Protein AF-A0A6M2DID0-F1 (afdb_monomer)

Radius of gyration: 15.6 Å; Cα contacts (8 Å, |Δi|>4): 236; chains: 1; bounding box: 35×33×56 Å

Sequence (145 aa):
MPKKKCYVPGCGSKSDNWVFHNFPTRNDKLFAIWVHRVGNSDLDELPISATKSRYICDKHFAPLCKSGSAYNKPLKVHALPTLDLPGFKENPQDASNCLLDRDTFQQGKSLNCAENKGKKWKYFREMGTLLDKKSDSGRIINTDS

Solvent-accessible surface area (backbone atoms only — not comparable to full-atom values): 8432 Å² total; per-residue (Å²): 130,86,74,54,53,36,60,40,69,92,53,81,63,64,50,82,90,61,60,68,44,67,67,50,52,68,23,46,54,64,30,9,37,48,48,24,25,34,52,39,71,85,48,30,83,36,50,59,84,62,46,89,82,42,27,44,44,58,79,27,38,36,76,86,18,43,50,65,92,50,97,79,54,45,66,40,98,46,47,33,67,38,36,93,33,86,48,47,88,68,67,43,84,40,63,77,58,19,33,59,55,68,70,63,54,70,74,30,46,62,66,46,73,78,90,43,62,89,41,35,38,43,62,32,27,57,51,9,54,58,54,64,52,50,69,68,69,68,71,70,74,89,73,85,133

InterPro domains:
  IPR006612 THAP-type zinc finger [PF05485] (6-83)
  IPR006612 THAP-type zinc finger [PS50950] (1-84)
  IPR006612 THAP-type zinc finger [SM00692] (20-89)
  IPR006612 THAP-type zinc finger [SM00980] (4-90)
  IPR026516 THAP domain-containing protein 1/10 [PTHR46600] (4-98)
  IPR038441 THAP-type zinc finger superfamily [G3DSA:6.20.210.20] (5-74)

pLDDT: mean 80.24, std 13.39, range [35.62, 93.31]

Organism: Xenopsylla cheopis (NCBI:txid163159)

Mean predicted aligned error: 8.2 Å

Structure (mmCIF, N/CA/C/O backbone):
data_AF-A0A6M2DID0-F1
#
_entry.id   AF-A0A6M2DID0-F1
#
loop_
_atom_site.group_PDB
_atom_site.id
_atom_site.type_symbol
_atom_site.label_atom_id
_atom_site.label_alt_id
_atom_site.label_comp_id
_atom_site.label_asym_id
_atom_site.label_entity_id
_atom_site.label_seq_id
_atom_site.pdbx_PDB_ins_code
_atom_site.Cartn_x
_atom_site.Cartn_y
_atom_site.Cartn_z
_atom_site.occupancy
_atom_site.B_iso_or_equiv
_atom_site.auth_seq_id
_atom_site.auth_comp_id
_atom_site.auth_asym_id
_atom_site.auth_atom_id
_atom_site.pdbx_PDB_model_num
ATOM 1 N N . MET A 1 1 ? 13.073 -10.970 20.029 1.00 46.47 1 MET A N 1
ATOM 2 C CA . MET A 1 1 ? 12.208 -9.999 19.315 1.00 46.47 1 MET A CA 1
ATOM 3 C C . MET A 1 1 ? 11.237 -10.758 18.417 1.00 46.47 1 MET A C 1
ATOM 5 O O . MET A 1 1 ? 11.646 -11.786 17.886 1.00 46.47 1 MET A O 1
ATOM 9 N N . PRO A 1 2 ? 9.979 -10.312 18.245 1.00 57.31 2 PRO A N 1
ATOM 10 C CA . PRO A 1 2 ? 9.048 -10.954 17.319 1.00 57.31 2 PRO A CA 1
ATOM 11 C C . PRO A 1 2 ? 9.595 -10.886 15.891 1.00 57.31 2 PRO A C 1
ATOM 13 O O . PRO A 1 2 ? 10.064 -9.836 15.449 1.00 57.31 2 PRO A O 1
ATOM 16 N N . LYS A 1 3 ? 9.543 -12.004 15.167 1.00 65.25 3 LYS A N 1
ATOM 17 C CA . LYS A 1 3 ? 10.000 -12.074 13.776 1.00 65.25 3 LYS A CA 1
ATOM 18 C C . LYS A 1 3 ? 9.110 -11.197 12.888 1.00 65.25 3 LYS A C 1
ATOM 20 O O . LYS A 1 3 ? 7.886 -11.319 12.928 1.00 65.25 3 LYS A O 1
ATOM 25 N N . LYS A 1 4 ? 9.714 -10.326 12.066 1.00 76.00 4 LYS A N 1
ATOM 26 C CA . LYS A 1 4 ? 8.987 -9.570 11.030 1.00 76.00 4 LYS A CA 1
ATOM 27 C C . LYS A 1 4 ? 8.321 -10.548 10.053 1.00 76.00 4 LYS A C 1
ATOM 29 O O . LYS A 1 4 ? 8.956 -11.489 9.572 1.00 76.00 4 LYS A O 1
ATOM 34 N N . LYS A 1 5 ? 7.041 -10.315 9.761 1.00 83.56 5 LYS A N 1
ATOM 35 C CA . LYS A 1 5 ? 6.230 -11.101 8.822 1.00 83.56 5 LYS A CA 1
ATOM 36 C C . LYS A 1 5 ? 5.686 -10.179 7.734 1.00 83.56 5 LYS A C 1
ATOM 38 O O . LYS A 1 5 ? 5.297 -9.047 8.023 1.00 83.56 5 LYS A O 1
ATOM 43 N N . CYS A 1 6 ? 5.653 -10.672 6.499 1.00 88.06 6 CYS A N 1
ATOM 44 C CA . CYS A 1 6 ? 4.984 -9.985 5.403 1.00 88.06 6 CYS A CA 1
ATOM 45 C C . CYS A 1 6 ? 3.461 -10.131 5.524 1.00 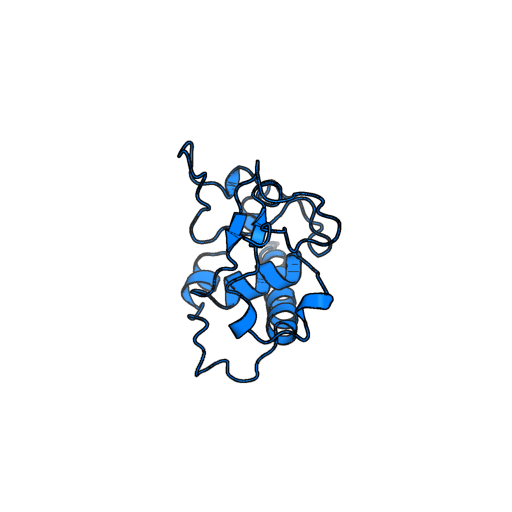88.06 6 CYS A C 1
ATOM 47 O O . CYS A 1 6 ? 2.958 -11.217 5.809 1.00 88.06 6 CYS A O 1
ATOM 49 N N . TYR A 1 7 ? 2.736 -9.038 5.300 1.00 88.38 7 TYR A N 1
ATOM 50 C CA . TYR A 1 7 ? 1.278 -8.992 5.422 1.00 88.38 7 TYR A CA 1
ATOM 51 C C . TYR A 1 7 ? 0.518 -9.318 4.138 1.00 88.38 7 TYR A C 1
ATOM 53 O O . TYR A 1 7 ? -0.711 -9.286 4.146 1.00 88.38 7 TYR A O 1
ATOM 61 N N . VAL A 1 8 ? 1.226 -9.673 3.066 1.00 88.31 8 VAL A N 1
ATOM 62 C CA . VAL A 1 8 ? 0.599 -10.235 1.871 1.00 88.31 8 VAL A CA 1
ATOM 63 C C . VAL A 1 8 ? 0.093 -11.649 2.196 1.00 88.31 8 VAL A C 1
ATOM 65 O O . VAL A 1 8 ? 0.886 -12.479 2.660 1.00 88.31 8 VAL A O 1
ATOM 68 N N . PRO A 1 9 ? -1.205 -11.946 1.999 1.00 86.44 9 PRO A N 1
ATOM 69 C CA . PRO A 1 9 ? -1.756 -13.283 2.198 1.00 86.44 9 PRO A CA 1
ATOM 70 C C . PRO A 1 9 ? -0.996 -14.318 1.362 1.00 86.44 9 PRO A C 1
ATOM 72 O O . PRO A 1 9 ? -0.614 -14.050 0.229 1.00 86.44 9 PRO A O 1
ATOM 75 N N . GLY A 1 10 ? -0.712 -15.490 1.934 1.00 82.75 10 GLY A N 1
ATOM 76 C CA . GLY A 1 10 ? 0.065 -16.535 1.253 1.00 82.75 10 GLY A CA 1
ATOM 77 C C . GLY A 1 10 ? 1.579 -16.280 1.171 1.00 82.75 10 GLY A C 1
ATOM 78 O O . GLY A 1 10 ? 2.331 -17.159 0.753 1.00 82.75 10 GLY A O 1
ATOM 79 N N . CYS A 1 11 ? 2.084 -15.128 1.627 1.00 83.94 11 CYS A N 1
ATOM 80 C CA . CYS A 1 11 ? 3.521 -14.885 1.656 1.00 83.94 11 CYS A CA 1
ATOM 81 C C . CYS A 1 11 ? 4.211 -15.616 2.827 1.00 83.94 11 CYS A C 1
ATOM 83 O O . CYS A 1 11 ? 4.091 -15.230 3.991 1.00 83.94 11 CYS A O 1
ATOM 85 N N . GLY A 1 12 ? 5.030 -16.623 2.503 1.00 74.88 12 GLY A N 1
ATOM 86 C CA . GLY A 1 12 ? 5.838 -17.383 3.467 1.00 74.88 12 GLY A CA 1
ATOM 87 C C . GLY A 1 12 ? 7.128 -16.708 3.960 1.00 74.88 12 GLY A C 1
ATOM 88 O O . GLY A 1 12 ? 7.839 -17.298 4.770 1.00 74.88 12 GLY A O 1
ATOM 89 N N . SER A 1 13 ? 7.458 -15.497 3.499 1.00 74.50 13 SER A N 1
ATOM 90 C CA . SER A 1 13 ? 8.717 -14.825 3.853 1.00 74.50 13 SER A CA 1
ATOM 91 C C . SER A 1 13 ? 8.761 -14.457 5.344 1.00 74.50 13 SER A C 1
ATOM 93 O O . SER A 1 13 ? 8.025 -13.573 5.798 1.00 74.50 13 SER A O 1
ATOM 95 N N . LYS A 1 14 ? 9.634 -15.132 6.107 1.00 66.38 14 LYS A N 1
ATOM 96 C CA . LYS A 1 14 ? 9.859 -14.908 7.546 1.00 66.38 14 LYS A CA 1
ATOM 97 C C . LYS A 1 14 ? 11.254 -14.304 7.797 1.00 66.38 14 LYS A C 1
ATOM 99 O O . LYS A 1 14 ? 12.266 -14.863 7.390 1.00 66.38 14 LYS A O 1
ATOM 104 N N . SER A 1 15 ? 11.218 -13.132 8.427 1.00 63.25 15 SER A N 1
ATOM 105 C CA . SER A 1 15 ? 12.222 -12.232 9.026 1.00 63.25 15 SER A CA 1
ATOM 106 C C . SER A 1 15 ? 13.698 -12.148 8.619 1.00 63.25 15 SER A C 1
ATOM 108 O O . SER A 1 15 ? 14.182 -11.023 8.672 1.00 63.25 15 SER A O 1
ATOM 110 N N . ASP A 1 16 ? 14.431 -13.198 8.248 1.00 61.62 16 ASP A N 1
ATOM 111 C CA . ASP A 1 16 ? 15.903 -13.099 8.409 1.00 61.62 16 ASP A CA 1
ATOM 112 C C . ASP A 1 16 ? 16.671 -12.784 7.109 1.00 61.62 16 ASP A C 1
ATOM 114 O O . ASP A 1 16 ? 17.684 -12.096 7.157 1.00 61.62 16 ASP A O 1
ATOM 118 N N . ASN A 1 17 ? 16.145 -13.163 5.937 1.00 68.88 17 ASN A N 1
ATOM 119 C CA . ASN A 1 17 ? 16.842 -12.979 4.648 1.00 68.88 17 ASN A CA 1
ATOM 120 C C . ASN A 1 17 ? 16.223 -11.912 3.731 1.00 68.88 17 ASN A C 1
ATOM 122 O O . ASN A 1 17 ? 16.680 -11.718 2.605 1.00 68.88 17 ASN A O 1
ATOM 126 N N . TRP A 1 18 ? 15.153 -11.243 4.170 1.00 77.19 18 TRP A N 1
ATOM 127 C CA . TRP A 1 18 ? 14.357 -10.367 3.309 1.00 77.19 18 TRP A CA 1
ATOM 128 C C . TRP A 1 18 ? 14.299 -8.936 3.832 1.00 77.19 18 TRP A C 1
ATOM 130 O O . TRP A 1 18 ? 14.112 -8.697 5.024 1.00 77.19 18 TRP A O 1
ATOM 140 N N . VAL A 1 19 ? 14.386 -7.976 2.909 1.00 84.75 19 VAL A N 1
ATOM 141 C CA . VAL A 1 19 ? 14.115 -6.564 3.194 1.00 84.75 19 VAL A CA 1
ATOM 142 C C . VAL A 1 19 ? 12.603 -6.373 3.338 1.00 84.75 19 VAL A C 1
ATOM 144 O O . VAL A 1 19 ? 11.817 -6.881 2.534 1.00 84.75 19 VAL A O 1
ATOM 147 N N . PHE A 1 20 ? 12.200 -5.655 4.385 1.00 87.00 20 PHE A N 1
ATOM 148 C CA . PHE A 1 20 ? 10.808 -5.364 4.717 1.00 87.00 20 PHE A CA 1
ATOM 149 C C . PHE A 1 20 ? 10.556 -3.862 4.643 1.00 87.00 20 PHE A C 1
ATOM 151 O O . PHE A 1 20 ? 11.210 -3.086 5.340 1.00 87.00 20 PHE A O 1
ATOM 158 N N . HIS A 1 21 ? 9.561 -3.475 3.852 1.00 88.75 21 HIS A N 1
ATOM 159 C CA . HIS A 1 21 ? 9.139 -2.097 3.648 1.00 88.75 21 HIS A CA 1
ATOM 160 C C . HIS A 1 21 ? 7.891 -1.800 4.481 1.00 88.75 21 HIS A C 1
ATOM 162 O O . HIS A 1 21 ? 6.938 -2.584 4.500 1.00 88.75 21 HIS A O 1
ATOM 168 N N . ASN A 1 22 ? 7.915 -0.677 5.200 1.00 88.94 22 ASN A N 1
ATOM 169 C CA . ASN A 1 22 ? 6.759 -0.177 5.944 1.00 88.94 22 ASN A CA 1
ATOM 170 C C . ASN A 1 22 ? 5.696 0.357 4.989 1.00 88.94 22 ASN A C 1
ATOM 172 O O . ASN A 1 22 ? 6.0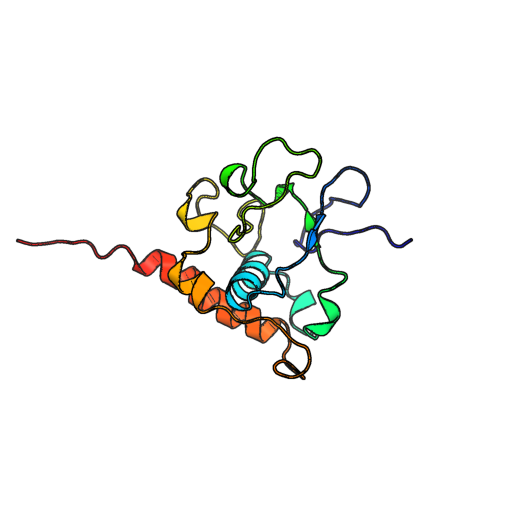26 0.902 3.937 1.00 88.94 22 ASN A O 1
ATOM 176 N N . PHE A 1 23 ? 4.433 0.297 5.409 1.00 90.00 23 PHE A N 1
ATOM 177 C CA . PHE A 1 23 ? 3.380 1.025 4.711 1.00 90.00 23 PHE A CA 1
ATOM 178 C C . PHE A 1 23 ? 3.650 2.544 4.742 1.00 90.00 23 PHE A C 1
ATOM 180 O O . PHE A 1 23 ? 4.063 3.075 5.782 1.00 90.00 23 PHE A O 1
ATOM 187 N N . PRO A 1 24 ? 3.410 3.262 3.633 1.00 89.62 24 PRO A N 1
ATOM 188 C CA . PRO A 1 24 ? 3.751 4.673 3.512 1.00 89.62 24 PRO A CA 1
ATOM 189 C C . PRO A 1 24 ? 2.756 5.551 4.278 1.00 89.62 24 PRO A C 1
ATOM 191 O O . PRO A 1 24 ? 1.725 5.951 3.759 1.00 89.62 24 PRO A O 1
ATOM 194 N N . THR A 1 25 ? 3.068 5.909 5.522 1.00 88.56 25 THR A N 1
ATOM 195 C CA . THR A 1 25 ? 2.176 6.748 6.345 1.00 88.56 25 THR A CA 1
ATOM 196 C C . THR A 1 25 ? 2.220 8.233 5.995 1.00 88.56 25 THR A C 1
ATOM 198 O O . THR A 1 25 ? 1.381 8.992 6.459 1.00 88.56 25 THR A O 1
ATOM 201 N N . ARG A 1 26 ? 3.181 8.678 5.180 1.00 87.69 26 ARG A N 1
ATOM 202 C CA . ARG A 1 26 ? 3.304 10.090 4.774 1.00 87.69 26 ARG A CA 1
ATOM 203 C C . ARG A 1 26 ? 2.378 10.476 3.617 1.00 87.69 26 ARG A C 1
ATOM 205 O O . ARG A 1 26 ? 2.290 11.658 3.308 1.00 87.69 26 ARG A O 1
ATOM 212 N N . ASN A 1 27 ? 1.729 9.500 2.983 1.00 91.69 27 ASN A N 1
ATOM 213 C CA . ASN A 1 27 ? 0.843 9.713 1.847 1.00 91.69 27 ASN A CA 1
ATOM 214 C C . ASN A 1 27 ? -0.320 8.712 1.905 1.00 91.69 27 ASN A C 1
ATOM 216 O O . ASN A 1 27 ? -0.142 7.520 1.655 1.00 91.69 27 ASN A O 1
ATOM 220 N N . ASP A 1 28 ? -1.502 9.201 2.257 1.00 91.88 28 ASP A N 1
ATOM 221 C CA . ASP A 1 28 ? -2.739 8.435 2.411 1.00 91.88 28 ASP A CA 1
ATOM 222 C C . ASP A 1 28 ? -3.206 7.743 1.126 1.00 91.88 28 ASP A C 1
ATOM 224 O O . ASP A 1 28 ? -3.718 6.627 1.189 1.00 91.88 28 ASP A O 1
ATOM 228 N N . LYS A 1 29 ? -2.993 8.359 -0.037 1.00 92.56 29 LYS A N 1
ATOM 229 C CA . LYS A 1 29 ? -3.337 7.786 -1.344 1.00 92.56 29 LYS A CA 1
ATOM 230 C C . LYS A 1 29 ? -2.419 6.625 -1.708 1.00 92.56 29 LYS A C 1
ATOM 232 O O . LYS A 1 29 ? -2.895 5.558 -2.087 1.00 92.56 29 LYS A O 1
ATOM 237 N N . LEU A 1 30 ? -1.111 6.798 -1.514 1.00 92.56 30 LEU A N 1
ATOM 238 C CA . LEU A 1 30 ? -0.139 5.719 -1.696 1.00 92.56 30 LEU A CA 1
ATOM 239 C C . LEU A 1 30 ? -0.430 4.566 -0.725 1.00 92.56 30 LEU A C 1
ATOM 241 O O . LEU A 1 30 ? -0.436 3.401 -1.119 1.00 92.56 30 LEU A O 1
ATOM 245 N N . PHE A 1 31 ? -0.740 4.896 0.532 1.00 92.38 31 PHE A N 1
ATOM 246 C CA . PHE A 1 31 ? -1.160 3.927 1.539 1.00 92.38 31 PHE A CA 1
ATOM 247 C C . PHE A 1 31 ? -2.410 3.159 1.104 1.00 92.38 31 PHE A C 1
ATOM 249 O O . PHE A 1 31 ? -2.436 1.934 1.189 1.00 92.38 31 PHE A O 1
ATOM 256 N N . ALA A 1 32 ? -3.428 3.863 0.609 1.00 92.50 32 ALA A N 1
ATOM 257 C CA . ALA A 1 32 ? -4.684 3.278 0.162 1.00 92.50 32 ALA A CA 1
ATOM 258 C C . ALA A 1 32 ? -4.485 2.240 -0.944 1.00 92.50 32 ALA A C 1
ATOM 260 O O . ALA A 1 32 ? -5.008 1.130 -0.841 1.00 92.50 32 ALA A O 1
ATOM 261 N N . ILE A 1 33 ? -3.662 2.551 -1.947 1.00 92.31 33 ILE A N 1
ATOM 262 C CA . ILE A 1 33 ? -3.359 1.611 -3.033 1.00 92.31 33 ILE A CA 1
ATOM 263 C C . ILE A 1 33 ? -2.584 0.401 -2.503 1.00 92.31 33 ILE A C 1
ATOM 265 O O . ILE A 1 33 ? -2.915 -0.733 -2.841 1.00 92.31 33 ILE A O 1
ATOM 269 N N . TRP A 1 34 ? -1.611 0.599 -1.607 1.00 93.31 34 TRP A N 1
ATOM 270 C CA . TRP A 1 34 ? -0.907 -0.524 -0.975 1.00 93.31 34 TRP A CA 1
ATOM 271 C C . TRP A 1 34 ? -1.871 -1.454 -0.229 1.00 93.31 34 TRP A C 1
ATOM 273 O O . TRP A 1 34 ? -1.790 -2.670 -0.385 1.00 93.31 34 TRP A O 1
ATOM 283 N N . VAL A 1 35 ? -2.794 -0.902 0.564 1.00 92.00 35 VAL A N 1
ATOM 284 C CA . VAL A 1 35 ? -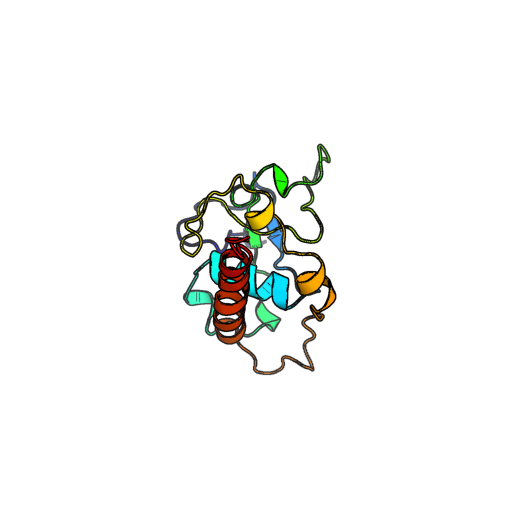3.798 -1.689 1.298 1.00 92.00 35 VAL A CA 1
ATOM 285 C C . VAL A 1 35 ? -4.733 -2.430 0.343 1.00 92.00 35 VAL A C 1
ATOM 287 O O . VAL A 1 35 ? -5.031 -3.602 0.578 1.00 92.00 35 VAL A O 1
ATOM 290 N N . HIS A 1 36 ? -5.169 -1.769 -0.730 1.00 92.19 36 HIS A N 1
ATOM 291 C CA . HIS A 1 36 ? -6.004 -2.374 -1.762 1.00 92.19 36 HIS A CA 1
ATOM 292 C C . HIS A 1 36 ? -5.311 -3.565 -2.428 1.00 92.19 36 HIS A C 1
ATOM 294 O O . HIS A 1 36 ? -5.829 -4.680 -2.374 1.00 92.19 36 HIS A O 1
ATOM 300 N N . ARG A 1 37 ? -4.103 -3.361 -2.962 1.00 90.94 37 ARG A N 1
ATOM 301 C CA . ARG A 1 37 ? -3.370 -4.394 -3.705 1.00 90.94 37 ARG A CA 1
ATOM 302 C C . ARG A 1 37 ? -2.960 -5.573 -2.829 1.00 90.94 37 ARG A C 1
ATOM 304 O O . ARG A 1 37 ? -3.048 -6.718 -3.260 1.00 90.94 37 ARG A O 1
ATOM 311 N N . VAL A 1 38 ? -2.577 -5.323 -1.574 1.00 91.00 38 VAL A N 1
ATOM 312 C CA . VAL A 1 38 ? -2.301 -6.394 -0.598 1.00 91.00 38 VAL A CA 1
ATOM 313 C C . VAL A 1 38 ? -3.521 -7.288 -0.378 1.00 91.00 38 VAL A C 1
ATOM 315 O O . VAL A 1 38 ? -3.340 -8.472 -0.103 1.00 91.00 38 VAL A O 1
ATOM 318 N N . GLY A 1 39 ? -4.739 -6.746 -0.486 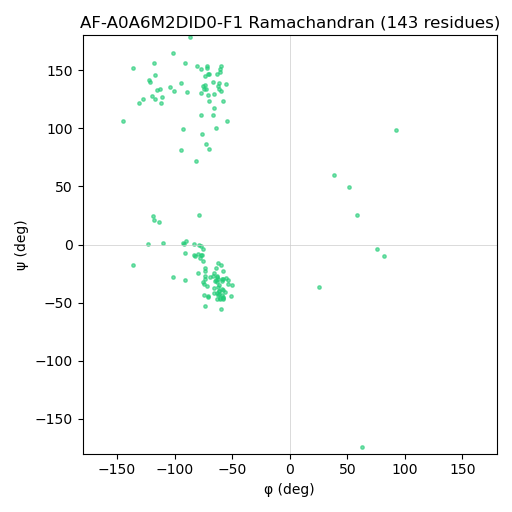1.00 87.00 39 GLY A N 1
ATOM 319 C CA . GLY A 1 39 ? -5.983 -7.521 -0.479 1.00 87.00 39 GLY A CA 1
ATOM 320 C C . GLY A 1 39 ? -6.202 -8.368 0.780 1.00 87.00 39 GLY A C 1
ATOM 321 O O . GLY A 1 39 ? -6.876 -9.390 0.719 1.00 87.00 39 GLY A O 1
ATOM 322 N N . ASN A 1 40 ? -5.610 -7.987 1.917 1.00 88.56 40 ASN A N 1
ATOM 323 C CA . ASN A 1 40 ? -5.675 -8.768 3.152 1.00 88.56 40 ASN A CA 1
ATOM 324 C C . ASN A 1 40 ? -6.842 -8.319 4.039 1.00 88.56 40 ASN A C 1
ATOM 326 O O . ASN A 1 40 ? -6.713 -7.339 4.774 1.00 88.56 40 ASN A O 1
ATOM 330 N N . SER A 1 41 ? -7.966 -9.036 4.006 1.00 87.56 41 SER A N 1
ATOM 331 C CA . SER A 1 41 ? -9.165 -8.751 4.814 1.00 87.56 41 SER A CA 1
ATOM 332 C C . SER A 1 41 ? -8.906 -8.632 6.313 1.00 87.56 41 SER A C 1
ATOM 334 O O . SER A 1 41 ? -9.546 -7.814 6.964 1.00 87.56 41 SER A O 1
ATOM 336 N N . ASP A 1 42 ? -7.911 -9.335 6.854 1.00 86.50 42 ASP A N 1
ATOM 337 C CA . ASP A 1 42 ? -7.595 -9.296 8.289 1.00 86.50 42 ASP A CA 1
ATOM 338 C C . ASP A 1 42 ? -7.141 -7.905 8.753 1.00 86.50 42 ASP A C 1
ATOM 340 O O . ASP A 1 42 ? -7.174 -7.579 9.940 1.00 86.50 42 ASP A O 1
ATOM 344 N N . LEU A 1 43 ? -6.688 -7.069 7.814 1.00 86.38 43 LEU A N 1
ATOM 345 C CA . LEU A 1 43 ? -6.270 -5.706 8.101 1.00 86.38 43 LEU A CA 1
ATOM 346 C C . LEU A 1 43 ? -7.453 -4.749 8.231 1.00 86.38 43 LEU A C 1
ATOM 348 O O . LEU A 1 43 ? -7.303 -3.740 8.910 1.00 86.38 43 LEU A O 1
ATOM 352 N N . ASP A 1 44 ? -8.609 -5.047 7.631 1.00 87.44 44 ASP A N 1
ATOM 353 C CA . ASP A 1 44 ? -9.717 -4.095 7.468 1.00 87.44 44 ASP A CA 1
ATOM 354 C C . ASP A 1 44 ? -10.231 -3.514 8.766 1.00 87.44 44 ASP A C 1
ATOM 356 O O . ASP A 1 44 ? -10.521 -2.320 8.824 1.00 87.44 44 ASP A O 1
ATOM 360 N N . GLU A 1 45 ? -10.310 -4.349 9.795 1.00 88.38 45 GLU A N 1
ATOM 361 C CA . GLU A 1 45 ? -10.837 -3.969 11.099 1.00 88.38 45 GLU A CA 1
ATOM 362 C C . GLU A 1 45 ? -9.795 -3.276 11.982 1.00 88.38 45 GLU A C 1
ATOM 364 O O . GLU A 1 45 ? -10.135 -2.715 13.028 1.00 88.38 45 GLU A O 1
ATOM 369 N N . LEU A 1 46 ? -8.525 -3.264 11.563 1.00 88.06 46 LEU A N 1
ATOM 370 C CA . LEU A 1 46 ? -7.459 -2.640 12.330 1.00 88.06 46 LEU A CA 1
ATOM 371 C C . LEU A 1 46 ? -7.545 -1.112 12.260 1.00 88.06 46 LEU A C 1
ATOM 373 O O . LEU A 1 46 ? -7.860 -0.538 11.212 1.00 88.06 46 LEU A O 1
ATOM 377 N N . PRO A 1 47 ? -7.188 -0.417 13.351 1.00 87.81 47 PRO A N 1
ATOM 378 C CA . PRO A 1 47 ? -6.977 1.019 13.310 1.00 87.81 47 PRO A CA 1
ATOM 379 C C . PRO A 1 47 ? -5.678 1.349 12.560 1.00 87.81 47 PRO A C 1
ATOM 381 O O . PRO A 1 47 ? -4.709 0.583 12.564 1.00 87.81 47 PRO A O 1
ATOM 384 N N . ILE A 1 48 ? -5.599 2.544 11.973 1.00 83.69 48 ILE A N 1
ATOM 385 C CA . ILE A 1 48 ? -4.375 3.026 11.298 1.00 83.69 48 ILE A CA 1
ATOM 386 C C . ILE A 1 48 ? -3.169 3.063 12.242 1.00 83.69 48 ILE A C 1
ATOM 388 O O . ILE A 1 48 ? -2.033 2.862 11.813 1.00 83.69 48 ILE A O 1
ATOM 392 N N . SER A 1 49 ? -3.384 3.276 13.542 1.00 80.38 49 SER A N 1
ATOM 393 C CA . SER A 1 49 ? -2.305 3.263 14.537 1.00 80.38 49 SER A CA 1
ATOM 394 C C . SER A 1 49 ? -1.530 1.936 14.563 1.00 80.38 49 SER A C 1
ATOM 396 O O . SER A 1 49 ? -0.354 1.927 14.926 1.00 80.38 49 SER A O 1
ATOM 398 N N . ALA A 1 50 ? -2.134 0.835 14.099 1.00 80.88 50 ALA A N 1
ATOM 399 C CA . ALA A 1 50 ? -1.498 -0.476 14.016 1.00 80.88 50 ALA A CA 1
ATOM 400 C C . ALA A 1 50 ? -0.481 -0.618 12.861 1.00 80.88 50 ALA A C 1
ATOM 402 O O . ALA A 1 50 ? 0.189 -1.644 12.771 1.00 80.88 50 ALA A O 1
ATOM 403 N N . THR A 1 51 ? -0.315 0.389 11.995 1.00 78.31 51 THR A N 1
ATOM 404 C CA . THR A 1 51 ? 0.574 0.353 10.810 1.00 78.31 51 THR A CA 1
ATOM 405 C C . THR A 1 51 ? 2.058 0.175 11.116 1.00 78.31 51 THR A C 1
ATOM 407 O O . THR A 1 51 ? 2.767 -0.446 10.328 1.00 78.31 51 THR A O 1
ATOM 410 N N . LYS A 1 52 ? 2.543 0.651 12.271 1.00 72.25 52 LYS A N 1
ATOM 411 C CA . LYS A 1 52 ? 3.983 0.686 12.607 1.00 72.25 52 LYS A CA 1
ATOM 412 C C . LYS A 1 52 ? 4.668 -0.689 12.687 1.00 72.25 52 LYS A C 1
ATOM 414 O O . LYS A 1 52 ? 5.893 -0.753 12.688 1.00 72.25 52 LYS A O 1
ATOM 419 N N . SER A 1 53 ? 3.898 -1.775 12.773 1.00 75.31 53 SER A N 1
ATOM 420 C CA . SER A 1 53 ? 4.397 -3.157 12.853 1.00 75.31 53 SER A CA 1
ATOM 421 C C . SER A 1 53 ? 3.949 -4.028 11.671 1.00 75.31 53 SER A C 1
ATOM 423 O O . SER A 1 53 ? 3.893 -5.258 11.780 1.00 75.31 53 SER A O 1
ATOM 425 N N . ARG A 1 54 ? 3.577 -3.398 10.550 1.00 85.81 54 ARG A N 1
ATOM 426 C CA . ARG A 1 54 ? 3.039 -4.056 9.355 1.00 85.81 54 ARG A CA 1
ATOM 427 C C . ARG A 1 54 ? 3.955 -3.781 8.172 1.00 85.81 54 ARG A C 1
ATOM 429 O O . ARG A 1 54 ? 4.282 -2.632 7.889 1.00 85.81 54 ARG A O 1
ATOM 436 N N . TYR A 1 55 ? 4.364 -4.848 7.493 1.00 88.19 55 TYR A N 1
ATOM 437 C CA . TYR A 1 55 ? 5.403 -4.783 6.472 1.00 88.19 55 TYR A CA 1
ATOM 438 C C . TYR A 1 55 ? 5.041 -5.589 5.228 1.00 88.19 55 TYR A C 1
ATOM 440 O O . TYR A 1 55 ? 4.380 -6.630 5.311 1.00 88.19 55 TYR A O 1
ATOM 448 N N . ILE A 1 56 ? 5.567 -5.153 4.088 1.00 90.12 56 ILE A N 1
ATOM 449 C CA . ILE A 1 56 ? 5.583 -5.900 2.830 1.00 90.12 56 ILE A CA 1
ATOM 450 C C . ILE A 1 56 ? 7.039 -6.247 2.513 1.00 90.12 56 ILE A C 1
ATOM 452 O O . ILE A 1 56 ? 7.920 -5.404 2.661 1.00 90.12 56 ILE A O 1
ATOM 456 N N . CYS A 1 57 ? 7.324 -7.493 2.134 1.00 89.06 57 CYS A N 1
ATOM 457 C CA . CYS A 1 57 ? 8.686 -7.875 1.767 1.00 89.06 57 CYS A CA 1
ATOM 458 C C . CYS A 1 57 ? 9.026 -7.456 0.328 1.00 89.06 57 CYS A C 1
ATOM 460 O O . CYS A 1 57 ? 8.151 -7.343 -0.529 1.00 89.06 57 CYS A O 1
ATOM 462 N N . ASP A 1 58 ? 10.314 -7.250 0.063 1.00 87.75 58 ASP A N 1
ATOM 463 C CA . ASP A 1 58 ? 10.839 -6.694 -1.192 1.00 87.75 58 ASP A CA 1
ATOM 464 C C . ASP A 1 58 ? 10.504 -7.502 -2.463 1.00 87.75 58 ASP A C 1
ATOM 466 O O . ASP A 1 58 ? 10.580 -6.977 -3.574 1.00 87.75 58 ASP A O 1
ATOM 470 N N . LYS A 1 59 ? 10.098 -8.771 -2.326 1.00 88.00 59 LYS A N 1
ATOM 471 C CA . LYS A 1 59 ? 9.681 -9.611 -3.461 1.00 88.00 59 LYS A CA 1
ATOM 472 C C . LYS A 1 59 ? 8.404 -9.112 -4.147 1.00 88.00 59 LYS A C 1
ATOM 474 O O . LYS A 1 59 ? 8.204 -9.397 -5.316 1.00 88.00 59 LYS A O 1
ATOM 479 N N . HIS A 1 60 ? 7.564 -8.364 -3.427 1.00 90.50 60 HIS A N 1
ATOM 480 C CA . HIS A 1 60 ? 6.289 -7.859 -3.944 1.00 90.50 60 HIS A CA 1
ATOM 481 C C . HIS A 1 60 ? 6.432 -6.568 -4.760 1.00 90.50 60 HIS A C 1
ATOM 483 O O . HIS A 1 60 ? 5.443 -6.023 -5.248 1.00 90.50 60 HIS A O 1
ATOM 489 N N . PHE A 1 61 ? 7.658 -6.066 -4.907 1.00 89.81 61 PHE A N 1
ATOM 490 C CA . PHE A 1 61 ? 7.966 -4.869 -5.673 1.00 89.81 61 PHE A CA 1
ATOM 491 C C . PHE A 1 61 ? 8.751 -5.250 -6.919 1.00 89.81 61 PHE A C 1
ATOM 493 O O . PHE A 1 61 ? 9.802 -5.896 -6.827 1.00 89.81 61 PHE A O 1
ATOM 500 N N . ALA A 1 62 ? 8.268 -4.809 -8.079 1.00 88.50 62 ALA A N 1
ATOM 501 C CA . ALA A 1 62 ? 8.996 -4.959 -9.325 1.00 88.50 62 ALA A CA 1
ATOM 502 C C . ALA A 1 62 ? 10.360 -4.244 -9.264 1.00 88.50 62 ALA A C 1
ATOM 504 O O . ALA A 1 62 ? 10.515 -3.256 -8.536 1.00 88.50 62 ALA A O 1
ATOM 505 N N . PRO A 1 63 ? 11.364 -4.689 -10.043 1.00 85.75 63 PRO A N 1
ATOM 506 C CA . PRO A 1 63 ? 12.669 -4.029 -10.103 1.00 85.75 63 PRO A CA 1
ATOM 507 C C . PRO A 1 63 ? 12.582 -2.530 -10.424 1.00 85.75 63 PRO A C 1
ATOM 509 O O . PRO A 1 63 ? 13.343 -1.739 -9.875 1.00 85.75 63 PRO A O 1
ATOM 512 N N . LEU A 1 64 ? 11.602 -2.125 -11.239 1.00 86.00 64 LEU A N 1
ATOM 513 C CA . LEU A 1 64 ? 11.350 -0.724 -11.590 1.00 86.00 64 LEU A CA 1
ATOM 514 C C . LEU A 1 64 ? 10.958 0.148 -10.391 1.00 86.00 64 LEU A C 1
ATOM 516 O O . LEU A 1 64 ? 11.239 1.348 -10.403 1.00 86.00 64 LEU A O 1
ATOM 520 N N . CYS A 1 65 ? 10.350 -0.433 -9.354 1.00 85.50 65 CYS A N 1
ATOM 521 C CA . CYS A 1 65 ? 9.981 0.252 -8.113 1.00 85.50 65 CYS A CA 1
ATOM 522 C C . CYS A 1 65 ? 11.187 0.509 -7.198 1.00 85.50 65 CYS A C 1
ATOM 524 O O . CYS A 1 65 ? 11.076 1.268 -6.234 1.00 85.50 65 CYS A O 1
ATOM 526 N N . LYS A 1 66 ? 12.329 -0.134 -7.464 1.00 85.12 66 LYS A N 1
ATOM 527 C CA . LYS A 1 66 ? 13.511 -0.111 -6.598 1.00 85.12 66 LYS A CA 1
ATOM 528 C C . LYS A 1 66 ? 14.478 0.974 -7.055 1.00 85.12 66 LYS A C 1
ATOM 530 O O . LYS A 1 66 ? 14.701 1.190 -8.246 1.00 85.12 66 LYS A O 1
ATOM 535 N N . SER A 1 67 ? 15.048 1.683 -6.091 1.00 77.12 67 SER A N 1
ATOM 536 C CA . SER A 1 67 ? 16.033 2.733 -6.319 1.00 77.12 67 SER A CA 1
ATOM 537 C C . SER A 1 67 ? 17.445 2.150 -6.204 1.00 77.12 67 SER A C 1
ATOM 539 O O . SER A 1 67 ? 18.087 2.270 -5.165 1.00 77.12 67 SER A O 1
ATOM 541 N N . GLY A 1 68 ? 17.919 1.520 -7.282 1.00 68.62 68 GLY A N 1
ATOM 542 C CA . GLY A 1 68 ? 19.335 1.186 -7.497 1.00 68.62 68 GLY A CA 1
ATOM 543 C C . GLY A 1 68 ? 20.002 0.220 -6.500 1.00 68.62 68 GLY A C 1
ATOM 544 O O . GLY A 1 68 ? 19.373 -0.363 -5.618 1.00 68.62 68 GLY A O 1
ATOM 545 N N . SER A 1 69 ? 21.317 0.040 -6.675 1.00 56.94 69 SER A N 1
ATOM 546 C CA . SER A 1 69 ? 22.169 -0.996 -6.059 1.00 56.94 69 SER A CA 1
ATOM 547 C C . SER A 1 69 ? 22.587 -0.729 -4.605 1.00 56.94 69 SER A C 1
ATOM 549 O O . SER A 1 69 ? 23.640 -1.193 -4.166 1.00 56.94 69 SER A O 1
ATOM 551 N N . ALA A 1 70 ? 21.811 0.045 -3.845 1.00 62.59 70 ALA A N 1
ATOM 552 C CA . ALA A 1 70 ? 22.138 0.305 -2.447 1.00 62.59 70 ALA A CA 1
ATOM 553 C C . ALA A 1 70 ? 21.932 -0.957 -1.590 1.00 62.59 70 ALA A C 1
ATOM 555 O O . ALA A 1 70 ? 20.996 -1.725 -1.817 1.00 62.59 70 ALA A O 1
ATOM 556 N N . TYR A 1 71 ? 22.760 -1.126 -0.552 1.00 59.00 71 TYR A N 1
ATOM 557 C CA . TYR A 1 71 ? 22.719 -2.260 0.388 1.00 59.00 71 TYR A CA 1
ATOM 558 C C . TYR A 1 71 ? 21.311 -2.522 0.961 1.00 59.00 71 TYR A C 1
ATOM 560 O O . TYR A 1 71 ? 20.897 -3.666 1.120 1.00 59.00 71 TYR A O 1
ATOM 568 N N . ASN A 1 72 ? 20.534 -1.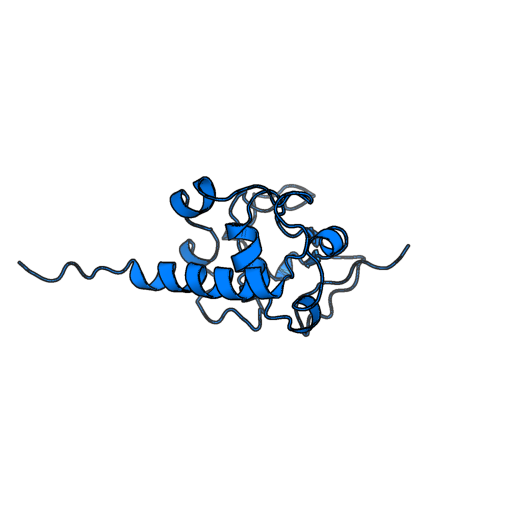454 1.180 1.00 64.19 72 ASN A N 1
ATOM 569 C CA . ASN A 1 72 ? 19.184 -1.518 1.746 1.00 64.19 72 ASN A CA 1
ATOM 570 C C . ASN A 1 72 ? 18.050 -1.594 0.705 1.00 64.19 72 ASN A C 1
ATOM 572 O O . ASN A 1 72 ? 16.888 -1.593 1.104 1.00 64.19 72 ASN A O 1
ATOM 576 N N . LYS A 1 73 ? 18.366 -1.615 -0.602 1.00 72.38 73 LYS A N 1
ATOM 577 C CA . LYS A 1 73 ? 17.411 -1.644 -1.733 1.00 72.38 73 LYS A CA 1
ATOM 578 C C . LYS A 1 73 ? 16.166 -0.760 -1.499 1.00 72.38 73 LYS A C 1
ATOM 580 O O . LYS A 1 73 ? 15.048 -1.278 -1.443 1.00 72.38 73 LYS A O 1
ATOM 585 N N . PRO A 1 74 ? 16.335 0.562 -1.295 1.00 80.31 74 PRO A N 1
ATOM 586 C CA . PRO A 1 74 ? 15.218 1.449 -0.996 1.00 80.31 74 PRO A CA 1
ATOM 587 C C . PRO A 1 74 ? 14.225 1.494 -2.162 1.00 80.31 74 PRO A C 1
ATOM 589 O O . PRO A 1 74 ? 14.608 1.416 -3.330 1.00 80.31 74 PRO A O 1
ATOM 592 N N . LEU A 1 75 ? 12.941 1.650 -1.846 1.00 85.50 75 LEU A N 1
ATOM 593 C CA . LEU A 1 75 ? 11.908 1.880 -2.852 1.00 85.50 75 LEU A CA 1
ATOM 594 C C . LEU A 1 75 ? 11.941 3.331 -3.342 1.00 85.50 75 LEU A C 1
ATOM 596 O O . LEU A 1 75 ? 12.296 4.248 -2.598 1.00 85.50 75 LEU A O 1
ATOM 600 N N . LYS A 1 76 ? 11.528 3.546 -4.592 1.00 87.38 76 LYS A N 1
ATOM 601 C CA . LYS A 1 76 ? 11.237 4.887 -5.110 1.00 87.38 76 LYS A CA 1
ATOM 602 C C . LYS A 1 76 ? 10.106 5.524 -4.295 1.00 87.38 76 LYS A C 1
ATOM 604 O O . LYS A 1 76 ? 9.228 4.838 -3.781 1.00 87.38 76 LYS A O 1
ATOM 609 N N . VAL A 1 77 ? 10.109 6.855 -4.210 1.00 84.12 77 VAL A N 1
ATOM 610 C CA . VAL A 1 77 ? 9.211 7.644 -3.337 1.00 84.12 77 VAL A CA 1
ATOM 611 C C . VAL A 1 77 ? 7.714 7.364 -3.562 1.00 84.12 77 VAL A C 1
ATOM 613 O O . VAL A 1 77 ? 6.922 7.472 -2.633 1.00 84.12 77 VAL A O 1
ATOM 616 N N . HIS A 1 78 ? 7.336 6.975 -4.776 1.00 89.56 78 HIS A N 1
ATOM 617 C CA . HIS A 1 78 ? 5.962 6.717 -5.212 1.00 89.56 78 HIS A CA 1
ATOM 618 C C . HIS A 1 78 ? 5.777 5.257 -5.671 1.00 89.56 78 HIS A C 1
ATOM 620 O O . HIS A 1 78 ? 4.908 4.954 -6.480 1.00 89.56 78 HIS A O 1
ATOM 626 N N . ALA A 1 79 ? 6.616 4.344 -5.174 1.00 91.25 79 ALA A N 1
ATOM 627 C CA . ALA A 1 79 ? 6.561 2.928 -5.513 1.00 91.25 79 ALA A CA 1
ATOM 628 C C . ALA A 1 79 ? 5.290 2.241 -5.000 1.00 91.25 79 ALA A C 1
ATOM 630 O O . ALA A 1 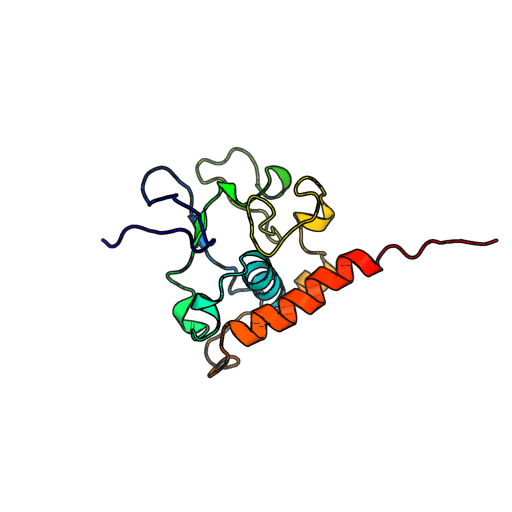79 ? 4.866 2.434 -3.856 1.00 91.25 79 ALA A O 1
ATOM 631 N N . LEU A 1 80 ? 4.745 1.358 -5.829 1.00 91.69 80 LEU A N 1
ATOM 632 C CA . LEU A 1 80 ? 3.605 0.509 -5.525 1.00 91.69 80 LEU A CA 1
ATOM 633 C C . LEU A 1 80 ? 4.014 -0.972 -5.558 1.00 91.69 80 LEU A C 1
ATOM 635 O O . LEU A 1 80 ? 4.888 -1.355 -6.345 1.00 91.69 80 LEU A O 1
ATOM 639 N N . PRO A 1 81 ? 3.417 -1.821 -4.703 1.00 91.38 81 PRO A N 1
ATOM 640 C CA . PRO A 1 81 ? 3.601 -3.257 -4.796 1.00 91.38 81 PRO A CA 1
ATOM 641 C C . PRO A 1 81 ? 2.812 -3.761 -6.016 1.00 91.38 81 PRO A C 1
ATOM 643 O O . PRO A 1 81 ? 1.680 -3.332 -6.257 1.00 91.38 81 PRO A O 1
ATOM 646 N N . THR A 1 82 ? 3.416 -4.657 -6.794 1.00 88.94 82 THR A N 1
ATOM 647 C CA . THR A 1 82 ? 2.846 -5.186 -8.047 1.00 88.94 82 THR A CA 1
ATOM 648 C C . THR A 1 82 ? 2.995 -6.702 -8.205 1.00 88.94 82 THR A C 1
ATOM 650 O O . THR A 1 82 ? 2.280 -7.292 -9.001 1.00 88.94 82 THR A O 1
ATOM 653 N N . LEU A 1 83 ? 3.883 -7.369 -7.460 1.00 86.69 83 LEU A N 1
ATOM 654 C CA . LEU A 1 83 ? 4.185 -8.797 -7.653 1.00 86.69 83 LEU A CA 1
ATOM 655 C C . LEU A 1 83 ? 3.534 -9.684 -6.587 1.00 86.69 83 LEU A C 1
ATOM 657 O O . LEU A 1 83 ? 3.650 -9.399 -5.394 1.00 86.69 83 LEU A O 1
ATOM 661 N N . ASP A 1 84 ? 2.932 -10.801 -7.004 1.00 83.75 84 ASP A N 1
ATOM 662 C CA . ASP A 1 84 ? 2.336 -11.830 -6.134 1.00 83.75 84 ASP A CA 1
ATOM 663 C C . ASP A 1 84 ? 1.353 -11.263 -5.098 1.00 83.75 84 ASP A C 1
ATOM 665 O O . ASP A 1 84 ? 1.461 -11.524 -3.895 1.00 83.75 84 ASP A O 1
ATOM 669 N N . LEU A 1 85 ? 0.422 -10.429 -5.559 1.00 84.88 85 LEU A N 1
ATOM 670 C CA . LEU A 1 85 ? -0.567 -9.759 -4.723 1.00 84.88 85 LEU A CA 1
ATOM 671 C C . LEU A 1 85 ? -1.973 -10.236 -5.088 1.00 84.88 85 LEU A C 1
ATOM 673 O O . LEU A 1 85 ? -2.321 -10.242 -6.264 1.00 84.88 85 LEU A O 1
ATOM 677 N N . PRO A 1 86 ? -2.823 -10.583 -4.109 1.00 82.12 86 PRO A N 1
ATOM 678 C CA . PRO A 1 86 ? -4.168 -11.072 -4.405 1.00 82.12 86 PRO A CA 1
ATOM 679 C C . PRO A 1 86 ? -5.085 -9.980 -4.979 1.00 82.12 86 PRO A C 1
ATOM 681 O O . PRO A 1 86 ? -6.013 -10.291 -5.722 1.00 82.12 86 PRO A O 1
ATOM 684 N N . GLY A 1 87 ? -4.837 -8.709 -4.641 1.00 78.38 87 GLY A N 1
ATOM 685 C CA . GLY A 1 87 ? -5.634 -7.567 -5.088 1.00 78.38 87 GLY A CA 1
ATOM 686 C C . GLY A 1 87 ? -5.147 -6.906 -6.378 1.00 78.38 87 GLY A C 1
ATOM 687 O O . GLY A 1 87 ? -5.761 -5.937 -6.799 1.00 78.38 87 GLY A O 1
ATOM 688 N N . PHE A 1 88 ? -4.067 -7.388 -7.002 1.00 82.31 88 PHE A N 1
ATOM 689 C CA . PHE A 1 88 ? -3.497 -6.786 -8.211 1.00 82.31 88 PHE A CA 1
ATOM 690 C C . PHE A 1 88 ? -3.336 -7.848 -9.303 1.00 82.31 88 PHE A C 1
ATOM 692 O O . PHE A 1 88 ? -2.723 -8.887 -9.069 1.00 82.31 88 PHE A O 1
ATOM 699 N N . LYS A 1 89 ? -3.915 -7.603 -10.484 1.00 79.56 89 LYS A N 1
ATOM 700 C CA . LYS A 1 89 ? -3.972 -8.575 -11.596 1.00 79.56 89 LYS A CA 1
ATOM 701 C C . LYS A 1 89 ? -3.354 -8.073 -12.900 1.00 79.56 89 LYS A C 1
ATOM 703 O O . LYS A 1 89 ? -3.400 -8.781 -13.901 1.00 79.56 89 LYS A O 1
ATOM 708 N N . GLU A 1 90 ? -2.829 -6.857 -12.907 1.00 82.56 90 GLU A N 1
ATOM 709 C CA . GLU A 1 90 ? -2.278 -6.250 -14.114 1.00 82.56 90 GLU A CA 1
ATOM 710 C C . GLU A 1 90 ? -0.809 -6.624 -14.322 1.00 82.56 90 GLU A C 1
ATOM 712 O O . GLU A 1 90 ? -0.199 -7.334 -13.519 1.00 82.56 90 GLU A O 1
ATOM 717 N N . ASN A 1 91 ? -0.227 -6.130 -15.415 1.00 82.81 91 ASN A N 1
ATOM 718 C CA . ASN A 1 91 ? 1.173 -6.344 -15.734 1.00 82.81 91 ASN A CA 1
ATOM 719 C C . ASN A 1 91 ? 2.076 -5.640 -14.697 1.00 82.81 91 ASN A C 1
ATOM 721 O O . ASN A 1 91 ? 2.052 -4.408 -14.578 1.00 82.81 91 ASN A O 1
ATOM 725 N N . PRO A 1 92 ? 2.892 -6.394 -13.942 1.00 80.50 92 PRO A N 1
ATOM 726 C CA . PRO A 1 92 ? 3.729 -5.835 -12.893 1.00 80.50 92 PRO A CA 1
ATOM 727 C C . PRO A 1 92 ? 5.010 -5.180 -13.415 1.00 80.50 92 PRO A C 1
ATOM 729 O O . PRO A 1 92 ? 5.722 -4.566 -12.621 1.00 80.50 92 PRO A O 1
ATOM 732 N N . GLN A 1 93 ? 5.329 -5.313 -14.706 1.00 78.56 93 GLN A N 1
ATOM 733 C CA . GLN A 1 93 ? 6.466 -4.646 -15.346 1.00 78.56 93 GLN A CA 1
ATOM 734 C C . GLN A 1 93 ? 6.107 -3.278 -15.940 1.00 78.56 93 GLN A C 1
ATOM 736 O O . GLN A 1 93 ? 7.013 -2.544 -16.333 1.00 78.56 93 GLN A O 1
ATOM 741 N N . ASP A 1 94 ? 4.830 -2.894 -15.967 1.00 83.19 94 ASP A N 1
ATOM 742 C CA . ASP A 1 94 ? 4.437 -1.588 -16.489 1.00 83.19 94 ASP A CA 1
ATOM 743 C C . ASP A 1 94 ? 4.736 -0.476 -15.478 1.00 83.19 94 ASP A C 1
ATOM 745 O O . ASP A 1 94 ? 4.401 -0.551 -14.290 1.00 83.19 94 ASP A O 1
ATOM 749 N N . ALA A 1 95 ? 5.393 0.585 -15.954 1.00 80.31 95 ALA A N 1
ATOM 750 C CA . ALA A 1 95 ? 5.818 1.697 -15.109 1.00 80.31 95 ALA A CA 1
ATOM 751 C C . ALA A 1 95 ? 4.627 2.419 -14.456 1.00 80.31 95 ALA A C 1
ATOM 753 O O . ALA A 1 95 ? 4.730 2.790 -13.289 1.00 80.31 95 ALA A O 1
ATOM 754 N N . SER A 1 96 ? 3.501 2.550 -15.167 1.00 81.75 96 SER A N 1
ATOM 755 C CA . SER A 1 96 ? 2.240 3.114 -14.655 1.00 81.75 96 SER A CA 1
ATOM 756 C C . SER A 1 96 ? 1.688 2.346 -13.456 1.00 81.75 96 SER A C 1
ATOM 758 O O . SER A 1 96 ? 1.066 2.926 -12.574 1.00 81.75 96 SER A O 1
ATOM 760 N N . ASN A 1 97 ? 1.967 1.046 -13.393 1.00 84.31 97 ASN A N 1
ATOM 761 C CA . ASN A 1 97 ? 1.475 0.174 -12.335 1.00 84.31 97 ASN A CA 1
ATOM 762 C C . ASN A 1 97 ? 2.454 0.108 -11.167 1.00 84.31 97 ASN A C 1
ATOM 764 O O . ASN A 1 97 ? 2.056 -0.045 -10.012 1.00 84.31 97 ASN A O 1
ATOM 768 N N . CYS A 1 98 ? 3.743 0.248 -11.465 1.00 86.56 98 CYS A N 1
ATOM 769 C CA . CYS A 1 98 ? 4.831 0.277 -10.497 1.00 86.56 98 CYS A CA 1
ATOM 770 C C . CYS A 1 98 ? 4.899 1.581 -9.694 1.00 86.56 98 CYS A C 1
ATOM 772 O O . CYS A 1 98 ? 5.399 1.585 -8.567 1.00 86.56 98 CYS A O 1
ATOM 774 N N . LEU A 1 99 ? 4.460 2.692 -10.280 1.00 88.81 99 LEU A N 1
ATOM 775 C CA . LEU A 1 99 ? 4.708 4.042 -9.791 1.00 88.81 99 LEU A CA 1
ATOM 776 C C . LEU A 1 99 ? 3.400 4.832 -9.757 1.00 88.81 99 LEU A C 1
ATOM 778 O O . LEU A 1 99 ? 2.766 5.018 -10.788 1.00 88.81 99 LEU A O 1
ATOM 782 N N . LEU A 1 100 ? 3.021 5.326 -8.576 1.00 87.12 100 LEU A N 1
ATOM 783 C CA . LEU A 1 100 ? 1.875 6.222 -8.438 1.00 87.12 100 LEU A CA 1
ATOM 784 C C . LEU A 1 100 ? 2.128 7.514 -9.217 1.00 87.12 100 LEU A C 1
ATOM 786 O O . LEU A 1 100 ? 3.218 8.090 -9.124 1.00 87.12 100 LEU A O 1
ATOM 790 N N . ASP A 1 101 ? 1.117 7.980 -9.947 1.00 88.25 101 ASP A N 1
ATOM 791 C CA . ASP A 1 101 ? 1.213 9.207 -10.721 1.00 88.25 101 ASP A CA 1
ATOM 792 C C . ASP A 1 101 ? 1.514 10.417 -9.824 1.00 88.25 101 ASP A C 1
ATOM 794 O O . ASP A 1 101 ? 1.146 10.487 -8.643 1.00 88.25 101 ASP A O 1
ATOM 798 N N . ARG A 1 102 ? 2.244 11.377 -10.3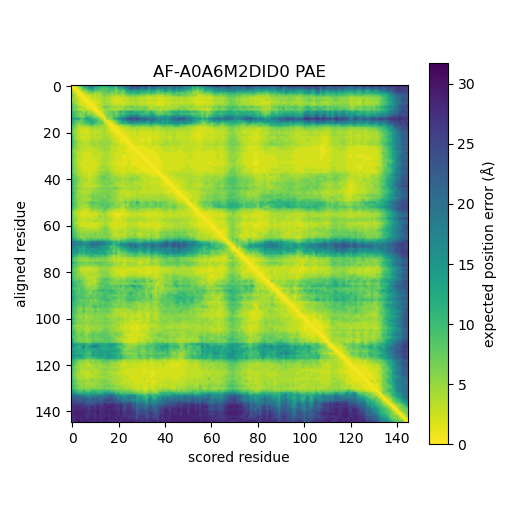94 1.00 87.50 102 ARG A N 1
ATOM 799 C CA . ARG A 1 102 ? 2.761 12.527 -9.652 1.00 87.50 102 ARG A CA 1
ATOM 800 C C . ARG A 1 102 ? 1.636 13.377 -9.064 1.00 87.50 102 ARG A C 1
ATOM 802 O O . ARG A 1 102 ? 1.774 13.833 -7.929 1.00 87.50 102 ARG A O 1
ATOM 809 N N . ASP A 1 103 ? 0.551 13.570 -9.802 1.00 87.94 103 ASP A N 1
ATOM 810 C CA . ASP A 1 103 ? -0.534 14.474 -9.422 1.00 8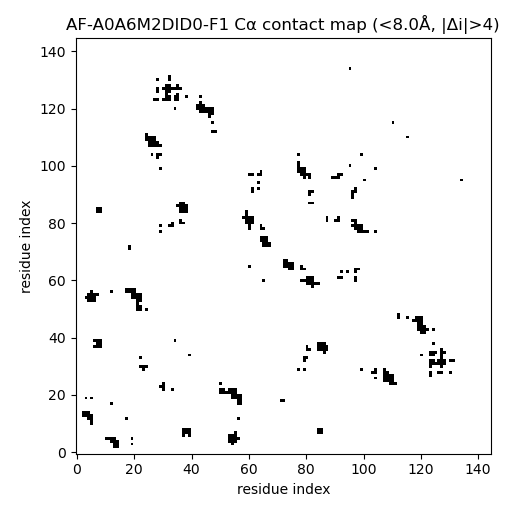7.94 103 ASP A CA 1
ATOM 811 C C . ASP A 1 103 ? -1.331 13.896 -8.249 1.00 87.94 103 ASP A C 1
ATOM 813 O O . ASP A 1 103 ? -1.584 14.569 -7.243 1.00 87.94 103 ASP A O 1
ATOM 817 N N . THR A 1 104 ? -1.646 12.604 -8.313 1.00 88.31 104 THR A N 1
ATOM 818 C CA . THR A 1 104 ? -2.256 11.855 -7.217 1.00 88.31 104 THR A CA 1
ATOM 819 C C . THR A 1 104 ? -1.331 11.831 -6.013 1.00 88.31 104 THR A C 1
ATOM 821 O O . THR A 1 104 ? -1.804 12.088 -4.904 1.00 88.31 104 THR A O 1
ATOM 824 N N . PHE A 1 105 ? -0.028 11.597 -6.201 1.00 88.38 105 PHE A N 1
ATOM 825 C CA . PHE A 1 105 ? 0.942 11.615 -5.107 1.00 88.38 105 PHE A CA 1
ATOM 826 C C . PHE A 1 105 ? 1.002 12.986 -4.414 1.00 88.38 105 PHE A C 1
ATOM 828 O O . PHE A 1 105 ? 0.944 13.040 -3.187 1.00 88.38 105 PHE A O 1
ATOM 835 N N . GLN A 1 106 ? 1.055 14.092 -5.161 1.00 88.31 106 GLN A N 1
ATOM 836 C CA . GLN A 1 106 ? 1.115 15.453 -4.604 1.00 88.31 106 GLN A CA 1
ATOM 837 C C . GLN A 1 106 ? -0.127 15.838 -3.796 1.00 88.31 106 GLN A C 1
ATOM 839 O O . GLN A 1 106 ? -0.028 16.575 -2.820 1.00 88.31 106 GLN A O 1
ATOM 844 N N . GLN A 1 107 ? -1.292 15.321 -4.176 1.00 88.50 107 GLN A N 1
ATOM 845 C CA . GLN A 1 107 ? -2.539 15.525 -3.436 1.00 88.50 107 GLN A CA 1
ATOM 846 C C . GLN A 1 107 ? -2.641 14.667 -2.161 1.00 88.50 107 GLN A C 1
ATOM 848 O O . GLN A 1 107 ? -3.601 14.817 -1.402 1.00 88.50 107 GLN A O 1
ATOM 853 N N . GLY A 1 108 ? -1.721 13.721 -1.957 1.00 88.25 108 GLY A N 1
ATOM 854 C CA . GLY A 1 108 ? -1.715 12.850 -0.789 1.00 88.25 108 GLY A CA 1
ATOM 855 C C . GLY A 1 108 ? -1.329 13.596 0.484 1.00 88.25 108 GLY A C 1
ATOM 856 O O . GLY A 1 108 ? -0.513 14.519 0.474 1.00 88.25 108 GLY A O 1
ATOM 857 N N . LYS A 1 109 ? -1.913 13.181 1.604 1.00 90.00 109 LYS A N 1
ATOM 858 C CA . LYS A 1 109 ? -1.705 13.785 2.924 1.00 90.00 109 LYS A CA 1
ATOM 859 C C . LYS A 1 109 ? -1.084 12.786 3.890 1.00 90.00 109 LYS A C 1
ATOM 861 O O . LYS A 1 109 ? -1.212 11.574 3.736 1.00 90.00 109 LYS A O 1
ATOM 866 N N . SER A 1 110 ? -0.412 13.301 4.914 1.00 88.19 110 SER A N 1
ATOM 867 C CA . SER A 1 110 ? 0.180 12.461 5.954 1.00 88.19 110 SER A CA 1
ATOM 868 C C . SER A 1 110 ? -0.902 11.853 6.845 1.00 88.19 110 SER A C 1
ATOM 870 O O . SER A 1 110 ? -1.736 12.565 7.405 1.00 88.19 110 SER A O 1
ATOM 872 N N . LEU A 1 111 ? -0.854 10.536 7.033 1.00 84.31 111 LEU A N 1
ATOM 873 C CA . LEU A 1 111 ? -1.692 9.809 7.979 1.00 84.31 111 LEU A CA 1
ATOM 874 C C . LEU A 1 111 ? -1.224 10.099 9.406 1.00 84.31 111 LEU A C 1
ATOM 876 O O . LEU A 1 111 ? -0.419 9.368 9.986 1.00 84.31 111 LEU A O 1
ATOM 880 N N . ASN A 1 112 ? -1.733 11.181 9.987 1.00 80.19 112 ASN A N 1
ATOM 881 C CA . ASN A 1 112 ? -1.534 11.484 11.399 1.00 80.19 112 ASN A CA 1
ATOM 882 C C . ASN A 1 112 ? -2.662 10.897 12.267 1.00 80.19 112 ASN A C 1
ATOM 884 O O . ASN A 1 112 ? -3.770 10.617 11.8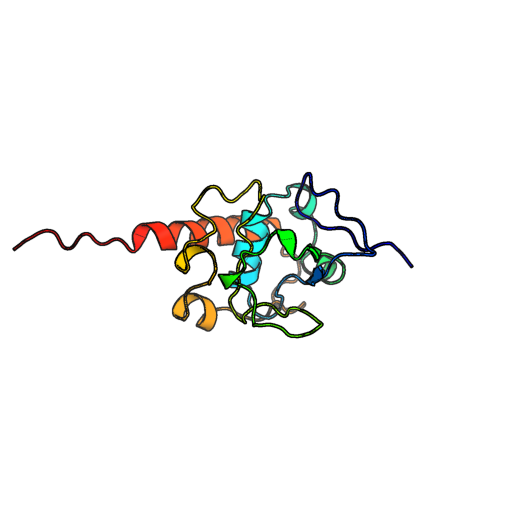02 1.00 80.19 112 ASN A O 1
ATOM 888 N N . CYS A 1 113 ? -2.345 10.685 13.547 1.00 67.50 113 CYS A N 1
ATOM 889 C CA . CYS A 1 113 ? -3.242 10.060 14.522 1.00 67.50 113 CYS A CA 1
ATOM 890 C C . CYS A 1 113 ? -4.501 10.904 14.803 1.00 67.50 113 CYS A C 1
ATOM 892 O O . CYS A 1 113 ? -5.556 10.342 15.080 1.00 67.50 113 CYS A O 1
ATOM 894 N N . ALA A 1 114 ? -4.398 12.235 14.720 1.00 73.38 114 ALA A N 1
ATOM 895 C CA . ALA A 1 114 ? -5.484 13.152 15.058 1.00 73.38 114 ALA A CA 1
ATOM 896 C C . ALA A 1 114 ? -6.593 13.149 13.994 1.00 73.38 114 ALA A C 1
ATOM 898 O O . ALA A 1 114 ? -7.749 12.882 14.308 1.00 73.38 114 ALA A O 1
ATOM 899 N N . GLU A 1 115 ? -6.237 13.364 12.728 1.00 75.25 115 GLU A N 1
ATOM 900 C CA . GLU A 1 115 ? -7.184 13.460 11.605 1.00 75.25 115 GLU A CA 1
ATOM 901 C C . GLU A 1 115 ? -7.779 12.111 11.195 1.00 75.25 115 GLU A C 1
ATOM 903 O O . GLU A 1 115 ? -8.813 12.040 10.529 1.00 75.25 115 GLU A O 1
ATOM 908 N N . ASN A 1 116 ? -7.110 11.020 11.564 1.00 76.00 116 ASN A N 1
ATOM 909 C CA . ASN A 1 116 ? -7.535 9.677 11.199 1.00 76.00 116 ASN A CA 1
ATOM 910 C C . ASN A 1 116 ? -7.967 8.841 12.407 1.00 76.00 116 ASN A C 1
ATOM 912 O O . ASN A 1 116 ? -8.035 7.612 12.336 1.00 76.00 116 ASN A O 1
ATOM 916 N N . LYS A 1 117 ? -8.289 9.510 13.518 1.00 74.31 117 LYS A N 1
ATOM 917 C CA . LYS A 1 117 ? -8.830 8.877 14.717 1.00 74.31 117 LYS A CA 1
ATOM 918 C C . LYS A 1 117 ? -10.126 8.136 14.366 1.00 74.31 117 LYS A C 1
ATOM 920 O O . LYS A 1 117 ? -11.047 8.713 13.804 1.00 74.31 117 LYS A O 1
ATOM 925 N N . GLY A 1 118 ? -10.173 6.838 14.663 1.00 79.44 118 GLY A N 1
ATOM 926 C CA . GLY A 1 118 ? -11.330 5.979 14.377 1.00 79.44 118 GLY A CA 1
ATOM 927 C C . GLY A 1 118 ? -11.417 5.444 12.942 1.00 79.44 118 GLY A C 1
ATOM 928 O O . GLY A 1 118 ? -12.201 4.531 12.695 1.00 79.44 118 GLY A O 1
ATOM 929 N N . LYS A 1 119 ? -10.590 5.928 12.006 1.00 86.06 119 LYS A N 1
ATOM 930 C CA . LYS A 1 119 ? -10.523 5.342 10.663 1.00 86.06 119 LYS A CA 1
ATOM 931 C C . LYS A 1 119 ? -9.822 3.984 10.716 1.00 86.06 119 LYS A C 1
ATOM 933 O O . LYS A 1 119 ? -8.757 3.826 11.324 1.00 86.06 119 LYS A O 1
ATOM 938 N N . LYS A 1 120 ? -10.432 3.011 10.046 1.00 90.50 120 LYS A N 1
ATOM 939 C CA . LYS A 1 120 ? -9.921 1.646 9.901 1.00 90.50 120 LYS A CA 1
ATOM 940 C C . LYS A 1 120 ? -9.287 1.447 8.528 1.00 90.50 120 LYS A C 1
ATOM 942 O O . LYS A 1 120 ? -9.513 2.251 7.624 1.00 90.50 120 LYS A O 1
ATOM 947 N N . TRP A 1 121 ? -8.510 0.384 8.341 1.00 90.00 121 TRP A N 1
ATOM 948 C CA . TRP A 1 121 ? -7.868 0.118 7.046 1.00 90.00 121 TRP A CA 1
ATOM 949 C C . TRP A 1 121 ? -8.879 -0.129 5.926 1.00 90.00 121 TRP A C 1
ATOM 951 O O . TRP A 1 121 ? -8.587 0.217 4.783 1.00 90.00 121 TRP A O 1
ATOM 961 N N . LYS A 1 122 ? -10.081 -0.628 6.248 1.00 90.88 122 LYS A N 1
ATOM 962 C CA . LYS A 1 122 ? -11.176 -0.800 5.284 1.00 90.88 122 LYS A CA 1
ATOM 963 C C . LYS A 1 122 ? -11.462 0.466 4.470 1.00 90.88 122 LYS A C 1
ATOM 965 O O . LYS A 1 122 ? -11.552 0.406 3.249 1.00 90.88 122 LYS A O 1
ATOM 970 N N . TYR A 1 123 ? -11.492 1.623 5.136 1.00 90.75 123 TYR A N 1
ATOM 971 C CA . TYR A 1 123 ? -11.677 2.926 4.487 1.00 90.75 123 TYR A CA 1
ATOM 972 C C . TYR A 1 123 ? -10.615 3.185 3.403 1.00 90.75 123 TYR A C 1
ATOM 974 O O . TYR A 1 123 ? -10.914 3.657 2.309 1.00 90.75 123 TYR A O 1
ATOM 982 N N . PHE A 1 124 ? -9.359 2.825 3.678 1.00 90.50 124 PHE A N 1
ATOM 983 C CA . PHE A 1 124 ? -8.261 2.984 2.724 1.00 90.50 124 PHE A CA 1
ATOM 984 C C . PHE A 1 124 ? -8.291 1.941 1.618 1.00 90.50 124 PHE A C 1
ATOM 986 O O . PHE A 1 124 ? -7.916 2.263 0.498 1.00 90.50 124 PHE A O 1
ATOM 993 N N . ARG A 1 125 ? -8.764 0.721 1.885 1.00 89.75 125 ARG A N 1
ATOM 994 C CA . ARG A 1 125 ? -8.975 -0.275 0.829 1.00 89.75 125 ARG A CA 1
ATOM 995 C C . ARG A 1 125 ? -9.981 0.216 -0.205 1.00 89.75 125 ARG A C 1
ATOM 997 O O . ARG A 1 125 ? -9.737 0.101 -1.405 1.00 89.75 125 ARG A O 1
ATOM 1004 N N . GLU A 1 126 ? -11.102 0.757 0.258 1.00 90.25 126 GLU A N 1
ATOM 1005 C CA . GLU A 1 126 ? -12.153 1.288 -0.611 1.00 90.25 126 GLU A CA 1
ATOM 1006 C C . GLU A 1 126 ? -11.630 2.480 -1.425 1.00 90.25 126 GLU A C 1
ATOM 1008 O O . GLU A 1 126 ? -11.747 2.478 -2.649 1.00 90.25 126 GLU A O 1
ATOM 1013 N N . MET A 1 127 ? -10.933 3.431 -0.787 1.00 89.25 127 MET A N 1
ATOM 1014 C CA . MET A 1 127 ? -10.259 4.520 -1.510 1.00 89.25 127 MET A CA 1
ATOM 1015 C C . MET A 1 127 ? -9.225 4.011 -2.519 1.00 89.25 127 MET A C 1
ATOM 1017 O O . MET A 1 127 ? -9.175 4.503 -3.641 1.00 89.25 127 MET A O 1
ATOM 1021 N N . GLY A 1 128 ? -8.411 3.024 -2.141 1.00 87.69 128 GLY A N 1
ATOM 1022 C CA . GLY A 1 128 ? -7.389 2.445 -3.007 1.00 87.69 128 GLY A CA 1
ATOM 1023 C C . GLY A 1 128 ? -8.003 1.817 -4.249 1.00 87.69 128 GLY A C 1
ATOM 1024 O O . GLY A 1 128 ? -7.512 2.055 -5.341 1.00 87.69 128 GLY A O 1
ATOM 1025 N N . THR A 1 129 ? -9.143 1.140 -4.097 1.00 87.81 129 THR A N 1
ATOM 1026 C CA . THR A 1 129 ? -9.916 0.581 -5.218 1.00 87.81 129 THR A CA 1
ATOM 1027 C C . THR A 1 129 ? -10.347 1.663 -6.212 1.00 87.81 129 THR A C 1
ATOM 1029 O O . THR A 1 129 ? -10.363 1.429 -7.416 1.00 87.81 129 THR A O 1
ATOM 1032 N N . LEU A 1 130 ? -10.720 2.854 -5.732 1.00 86.44 130 LEU A N 1
ATOM 1033 C CA . LEU A 1 130 ? -11.110 3.973 -6.599 1.00 86.44 130 LEU A CA 1
ATOM 1034 C C . LEU A 1 130 ? -9.906 4.618 -7.292 1.00 86.44 130 LEU A C 1
ATOM 1036 O O . LEU A 1 130 ? -10.033 5.089 -8.418 1.00 86.44 130 LEU A O 1
ATOM 1040 N N . LEU A 1 131 ? -8.756 4.662 -6.617 1.00 84.69 131 LEU A N 1
ATOM 1041 C CA . LEU A 1 131 ? -7.523 5.230 -7.157 1.00 84.69 131 LEU A CA 1
ATOM 1042 C C . LEU A 1 131 ? -6.880 4.307 -8.198 1.00 84.69 131 LEU A C 1
ATOM 1044 O O . LEU A 1 131 ? -6.501 4.793 -9.256 1.00 84.69 131 LEU A O 1
ATOM 1048 N N . ASP A 1 132 ? -6.831 2.997 -7.939 1.00 77.19 132 ASP A N 1
ATOM 1049 C CA . ASP A 1 132 ? -6.270 1.999 -8.867 1.00 77.19 132 ASP A CA 1
ATOM 1050 C C . ASP A 1 132 ? -7.124 1.867 -10.142 1.00 77.19 132 ASP A C 1
ATOM 1052 O O . ASP A 1 132 ? -6.611 1.586 -11.210 1.00 77.19 132 ASP A O 1
ATOM 1056 N N . LYS A 1 133 ? -8.432 2.159 -10.080 1.00 68.88 133 LYS A N 1
ATOM 1057 C CA . LYS A 1 133 ? -9.294 2.211 -11.279 1.00 68.88 133 LYS A CA 1
ATOM 1058 C C . LYS A 1 133 ? -9.062 3.441 -12.158 1.00 68.88 133 LYS A C 1
ATOM 1060 O O . LYS A 1 133 ? -9.419 3.422 -13.333 1.00 68.88 133 LYS A O 1
ATOM 1065 N N . LYS A 1 134 ? -8.520 4.537 -11.612 1.00 57.81 134 LYS A N 1
ATOM 1066 C CA . LYS A 1 134 ? -8.308 5.767 -12.392 1.00 57.81 134 LYS A CA 1
ATOM 1067 C C . LYS A 1 134 ? -7.148 5.647 -13.379 1.00 57.81 134 LYS A C 1
ATOM 1069 O O . LYS A 1 134 ? -7.204 6.316 -14.411 1.00 57.81 134 LYS A O 1
ATOM 1074 N N . SER A 1 135 ? -6.153 4.796 -13.112 1.00 51.00 135 SER A N 1
ATOM 1075 C CA . SER A 1 135 ? -5.067 4.522 -14.065 1.00 51.00 135 SER A CA 1
ATOM 1076 C C . SER A 1 135 ? -5.565 3.864 -15.354 1.00 51.00 135 SER A C 1
ATOM 1078 O O . SER A 1 135 ? -5.021 4.162 -16.413 1.00 51.00 135 SER A O 1
ATOM 1080 N N . ASP A 1 136 ? -6.647 3.078 -15.302 1.00 48.84 136 ASP A N 1
ATOM 1081 C CA . ASP A 1 136 ? -7.264 2.469 -16.491 1.00 48.84 136 ASP A CA 1
ATOM 1082 C C . ASP A 1 136 ? -7.999 3.492 -17.375 1.00 48.84 136 ASP A C 1
ATOM 1084 O O . ASP A 1 136 ? -7.962 3.428 -18.604 1.00 48.84 136 ASP A O 1
ATOM 1088 N N . SER A 1 137 ? -8.640 4.493 -16.765 1.00 47.78 137 SER A N 1
ATOM 1089 C CA . SER A 1 137 ? -9.417 5.514 -17.489 1.00 47.78 137 SER A CA 1
ATOM 1090 C C . SER A 1 137 ? -8.575 6.602 -18.178 1.00 47.78 137 SER A C 1
ATOM 1092 O O . SER A 1 137 ? -9.132 7.476 -18.837 1.00 47.78 137 SER A O 1
ATOM 1094 N N . GLY A 1 138 ? -7.243 6.560 -18.055 1.00 43.59 138 GLY A N 1
ATOM 1095 C CA . GLY A 1 138 ? -6.324 7.504 -18.705 1.00 43.59 138 GLY A CA 1
ATOM 1096 C C . GLY A 1 138 ? -6.086 7.248 -20.197 1.00 43.59 138 GLY A C 1
ATOM 1097 O O . GLY A 1 138 ? -5.510 8.099 -20.875 1.00 43.59 138 GLY A O 1
ATOM 1098 N N . ARG A 1 139 ? -6.550 6.119 -20.749 1.00 41.25 139 ARG A N 1
ATOM 1099 C CA . ARG A 1 139 ? -6.586 5.908 -22.202 1.00 41.25 139 ARG A CA 1
ATOM 1100 C C . ARG A 1 139 ? -7.823 6.607 -22.770 1.00 41.25 139 ARG A C 1
ATOM 1102 O O . ARG A 1 139 ? -8.774 5.956 -23.194 1.00 41.25 139 ARG A O 1
ATOM 1109 N N . ILE A 1 140 ? -7.800 7.942 -22.801 1.00 42.88 140 ILE A N 1
ATOM 1110 C CA . ILE A 1 140 ? -8.579 8.652 -23.815 1.00 42.88 140 ILE A CA 1
ATOM 1111 C C . ILE A 1 140 ? -7.946 8.242 -25.140 1.00 42.88 140 ILE A C 1
ATOM 1113 O O . ILE A 1 140 ? -6.856 8.680 -25.505 1.00 42.88 140 ILE A O 1
ATOM 1117 N N . ILE A 1 141 ? -8.600 7.298 -25.807 1.00 45.34 141 ILE A N 1
ATOM 1118 C CA . ILE A 1 141 ? -8.450 7.122 -27.237 1.00 45.34 141 ILE A CA 1
ATOM 1119 C C . ILE A 1 141 ? -8.756 8.487 -27.862 1.00 45.34 141 ILE A C 1
ATOM 1121 O O . ILE A 1 141 ? -9.894 8.939 -27.869 1.00 45.34 141 ILE A O 1
ATOM 1125 N N . ASN A 1 142 ? -7.726 9.186 -28.333 1.00 35.62 142 ASN A N 1
ATOM 1126 C CA . ASN A 1 142 ? -7.934 10.209 -29.345 1.00 35.62 142 ASN A CA 1
ATOM 1127 C C . ASN A 1 142 ? -8.295 9.449 -30.623 1.00 35.62 142 ASN A C 1
ATOM 1129 O O . ASN A 1 142 ? -7.423 9.117 -31.424 1.00 35.62 142 ASN A O 1
ATOM 1133 N N . THR A 1 143 ? -9.562 9.072 -30.748 1.00 50.06 143 THR A N 1
ATOM 1134 C CA . THR A 1 143 ? -10.169 8.822 -32.046 1.00 50.06 143 THR A CA 1
ATOM 1135 C C . THR A 1 143 ? -10.748 10.144 -32.528 1.00 50.06 143 THR A C 1
ATOM 1137 O O . THR A 1 143 ? -11.464 10.820 -31.792 1.00 50.06 143 THR A O 1
ATOM 1140 N N . ASP A 1 144 ? -10.407 10.448 -33.777 1.00 43.06 144 ASP A N 1
ATOM 1141 C CA . ASP A 1 144 ? -11.132 11.309 -34.712 1.00 43.06 144 ASP A CA 1
ATOM 1142 C C . ASP A 1 144 ? -10.747 12.796 -34.747 1.00 43.06 144 ASP A C 1
ATOM 1144 O O . ASP A 1 144 ? -11.274 13.635 -34.014 1.00 43.06 144 ASP A O 1
ATOM 1148 N N . SER A 1 145 ? -9.913 13.164 -35.726 1.00 44.88 145 SER A N 1
ATOM 1149 C CA . SER A 1 145 ? -10.386 13.663 -37.038 1.00 44.88 145 SER A CA 1
ATOM 1150 C C . SER A 1 145 ? -9.236 13.780 -38.039 1.00 44.88 145 SER A C 1
ATOM 1152 O O . SER A 1 145 ? -8.142 14.224 -37.624 1.00 44.88 145 SER A O 1
#

Secondary structure (DSSP, 8-state):
-PPPBB-STT---BTTSS-EEEP-TT-HHHHHHHHHHH--GGGTTSBGGGGGG-EEEGGGS-GGGB-TT-TT-PBPTTB---SS-TT--S-TT-HHHHB--HHHHHT-----TTTTTT-BHHHHHHHHHHHHTTTGGG-------

Foldseek 3Di:
DDWQDALQPPDPDTHDPWQWDFQPQAFLLLNLLQLQQSVRPVQQADAPVVRPRHTHTPQQADPLQFDDDDPNRDGDPFAHGAPPTPRHDDDRPDPPRGGPDPVSRVPTGGNDCPVRPPPGSNVSNVSSVVRVVVSVVPPPPPDDD